Protein AF-A0A4R3URY1-F1 (afdb_monomer_lite)

Structure (mmCIF, N/CA/C/O backbone):
data_AF-A0A4R3URY1-F1
#
_entry.id   AF-A0A4R3URY1-F1
#
loop_
_atom_site.group_PDB
_atom_site.id
_atom_site.type_symbol
_atom_site.label_atom_id
_atom_site.label_alt_id
_atom_site.label_comp_id
_atom_site.label_asym_id
_atom_site.label_entity_id
_atom_site.label_seq_id
_atom_site.pdbx_PDB_ins_code
_atom_site.Cartn_x
_atom_site.Cartn_y
_atom_site.Cartn_z
_atom_site.occupancy
_atom_site.B_iso_or_equiv
_atom_site.auth_seq_id
_atom_site.auth_comp_id
_atom_site.auth_asym_id
_atom_site.auth_atom_id
_atom_site.pdbx_PDB_model_num
ATOM 1 N N . MET A 1 1 ? -24.171 -26.543 21.684 1.00 37.25 1 MET A N 1
ATOM 2 C CA . MET A 1 1 ? -22.884 -27.137 22.099 1.00 37.25 1 MET A CA 1
ATOM 3 C C . MET A 1 1 ? -21.789 -26.581 21.203 1.00 37.25 1 MET A C 1
ATOM 5 O O . MET A 1 1 ? -21.942 -26.621 19.994 1.00 37.25 1 MET A O 1
ATOM 9 N N . ILE A 1 2 ? -20.752 -26.028 21.843 1.00 40.50 2 ILE A N 1
ATOM 10 C CA . ILE A 1 2 ? -19.450 -25.580 21.317 1.00 40.50 2 ILE A CA 1
ATOM 11 C C . ILE A 1 2 ? -19.488 -24.460 20.259 1.00 40.50 2 ILE A C 1
ATOM 13 O O . ILE A 1 2 ? -19.183 -24.651 19.087 1.00 40.50 2 ILE A O 1
ATOM 17 N N . ALA A 1 3 ? -19.754 -23.236 20.728 1.00 38.78 3 ALA A N 1
ATOM 18 C CA . ALA A 1 3 ? -19.156 -22.053 20.122 1.00 38.78 3 ALA A CA 1
ATOM 19 C C . ALA A 1 3 ? -17.640 -22.133 20.367 1.00 38.78 3 ALA A C 1
ATOM 21 O O . ALA A 1 3 ? -17.167 -21.834 21.465 1.00 38.78 3 ALA A O 1
ATOM 22 N N . LEU A 1 4 ? -16.882 -22.599 19.372 1.00 39.91 4 LEU A N 1
ATOM 23 C CA . LEU A 1 4 ? -15.431 -22.446 19.363 1.00 39.91 4 LEU A CA 1
ATOM 24 C C . LEU A 1 4 ? -15.147 -20.948 19.274 1.00 39.91 4 LEU A C 1
ATOM 26 O O . LEU A 1 4 ? -15.104 -20.361 18.195 1.00 39.91 4 LEU A O 1
ATOM 30 N N . ALA A 1 5 ? -14.999 -20.323 20.438 1.00 42.84 5 ALA A N 1
ATOM 31 C CA . ALA A 1 5 ? -14.425 -19.004 20.573 1.00 42.84 5 ALA A CA 1
ATOM 32 C C . ALA A 1 5 ? -12.967 -19.095 20.107 1.00 42.84 5 ALA A C 1
ATOM 34 O O . ALA A 1 5 ? -12.050 -19.273 20.909 1.00 42.84 5 ALA A O 1
ATOM 35 N N . PHE A 1 6 ? -12.758 -18.991 18.794 1.00 38.44 6 PHE A N 1
ATOM 36 C CA . PHE A 1 6 ? -11.488 -18.572 18.231 1.00 38.44 6 PHE A CA 1
ATOM 37 C C . PHE A 1 6 ? -11.194 -17.203 18.838 1.00 38.44 6 PHE A C 1
ATOM 39 O O . PHE A 1 6 ? -11.668 -16.175 18.362 1.00 38.44 6 PHE A O 1
ATOM 46 N N . ARG A 1 7 ? -10.457 -17.183 19.951 1.00 45.84 7 ARG A N 1
ATOM 47 C CA . ARG A 1 7 ? -9.775 -15.973 20.395 1.00 45.84 7 ARG A CA 1
ATOM 48 C C . ARG A 1 7 ? -8.769 -15.670 19.288 1.00 45.84 7 ARG A C 1
ATOM 50 O O . ARG A 1 7 ? -7.839 -16.464 19.135 1.00 45.84 7 ARG A O 1
ATOM 57 N N . PRO A 1 8 ? -8.935 -14.596 18.494 1.00 47.38 8 PRO A N 1
ATOM 58 C CA . PRO A 1 8 ? -7.948 -14.259 17.486 1.00 47.38 8 PRO A CA 1
ATOM 59 C C . PRO A 1 8 ? -6.668 -13.985 18.258 1.00 47.38 8 PRO A C 1
ATOM 61 O O . PRO A 1 8 ? -6.625 -13.096 19.114 1.00 47.38 8 PRO A O 1
ATOM 64 N N . GLN A 1 9 ? -5.651 -14.807 18.044 1.00 52.75 9 GLN A N 1
ATOM 65 C CA . GLN A 1 9 ? -4.341 -14.590 18.623 1.00 52.75 9 GLN A CA 1
ATOM 66 C C . GLN A 1 9 ? -3.747 -13.399 17.859 1.00 52.75 9 GLN A C 1
ATOM 68 O O . GLN A 1 9 ? -3.087 -13.574 16.844 1.00 52.75 9 GLN A O 1
ATOM 73 N N . ARG A 1 10 ? -4.095 -12.184 18.308 1.00 59.84 10 ARG A N 1
ATOM 74 C CA . ARG A 1 10 ? -3.738 -10.881 17.725 1.00 59.84 10 ARG A CA 1
ATOM 75 C C . ARG A 1 10 ? -2.221 -10.767 17.638 1.00 59.84 10 ARG A C 1
ATOM 77 O O . ARG A 1 10 ? -1.563 -10.454 18.629 1.00 59.84 10 ARG A O 1
ATOM 84 N N . ARG A 1 11 ? -1.643 -11.070 16.480 1.00 67.62 11 ARG A N 1
ATOM 85 C CA . ARG A 1 11 ? -0.203 -10.955 16.251 1.00 67.62 11 ARG A CA 1
ATOM 86 C C . ARG A 1 11 ? 0.001 -10.002 15.079 1.00 67.62 11 ARG A C 1
ATOM 88 O O . ARG A 1 11 ? 0.087 -10.417 13.935 1.00 67.62 11 ARG A O 1
ATOM 95 N N . VAL A 1 12 ? 0.118 -8.712 15.394 1.00 60.31 12 VAL A N 1
ATOM 96 C CA . VAL A 1 12 ? 0.520 -7.650 14.447 1.00 60.31 12 VAL A CA 1
ATOM 97 C C . VAL A 1 12 ? 1.978 -7.840 14.001 1.00 60.31 12 VAL A C 1
ATOM 99 O O . VAL A 1 12 ? 2.355 -7.495 12.888 1.00 60.31 12 VAL A O 1
ATOM 102 N N . LEU A 1 13 ? 2.798 -8.447 14.865 1.00 66.44 13 LEU A N 1
ATOM 103 C CA . LEU A 1 13 ? 4.227 -8.681 14.657 1.00 66.44 13 LEU A CA 1
ATOM 104 C C . LEU A 1 13 ? 4.578 -9.477 13.380 1.00 66.44 13 LEU A C 1
ATOM 106 O O . LEU A 1 13 ? 5.414 -8.986 12.634 1.00 66.44 13 LEU A O 1
ATOM 110 N N . PRO A 1 14 ? 3.976 -10.641 13.056 1.00 68.75 14 PRO A N 1
ATOM 111 C CA . PRO A 1 14 ? 4.234 -11.336 11.795 1.00 68.75 14 PRO A CA 1
ATOM 112 C C . PRO A 1 14 ? 3.851 -10.501 10.571 1.00 68.75 14 PRO A C 1
ATOM 114 O O . PRO A 1 14 ? 4.531 -10.604 9.563 1.00 68.75 14 PRO A O 1
ATOM 117 N N . TRP A 1 15 ? 2.838 -9.634 10.649 1.00 63.06 15 TRP A N 1
ATOM 118 C CA . TRP A 1 15 ? 2.470 -8.745 9.541 1.00 63.06 15 TRP A CA 1
ATOM 119 C C . TRP A 1 15 ? 3.423 -7.569 9.382 1.00 63.06 15 TRP A C 1
ATOM 121 O O . TRP A 1 15 ? 3.734 -7.197 8.258 1.00 63.06 15 TRP A O 1
ATOM 131 N N . LEU A 1 16 ? 3.934 -7.014 10.482 1.00 64.81 16 LEU A N 1
ATOM 132 C CA . LEU A 1 16 ? 5.009 -6.021 10.441 1.00 64.81 16 LEU A CA 1
ATOM 133 C C . LEU A 1 16 ? 6.296 -6.645 9.896 1.00 64.81 16 LEU A C 1
ATOM 135 O O . LEU A 1 16 ? 6.928 -6.065 9.023 1.00 64.81 16 LEU A O 1
ATOM 139 N N . LEU A 1 17 ? 6.628 -7.865 10.325 1.00 63.84 17 LEU A N 1
ATOM 140 C CA . LEU A 1 17 ? 7.754 -8.629 9.792 1.00 63.84 17 LEU A CA 1
ATOM 141 C C . LEU A 1 17 ? 7.547 -9.012 8.323 1.00 63.84 17 LEU A C 1
ATOM 143 O O . LEU A 1 17 ? 8.511 -8.966 7.578 1.00 63.84 17 LEU A O 1
ATOM 147 N N . LEU A 1 18 ? 6.323 -9.320 7.878 1.00 63.16 18 LEU A N 1
ATOM 148 C CA . LEU A 1 18 ? 5.980 -9.538 6.465 1.00 63.16 18 LEU A CA 1
ATOM 149 C C . LEU A 1 18 ? 5.942 -8.239 5.658 1.00 63.16 18 LEU A C 1
ATOM 151 O O . LEU A 1 18 ? 6.248 -8.271 4.479 1.00 63.16 18 LEU A O 1
ATOM 155 N N . SER A 1 19 ? 5.622 -7.098 6.265 1.00 60.66 19 SER A N 1
ATOM 156 C CA . SER A 1 19 ? 5.722 -5.782 5.616 1.00 60.66 19 SER A CA 1
ATOM 157 C C . SER A 1 19 ? 7.188 -5.388 5.432 1.00 60.66 19 SER A C 1
ATOM 159 O O . SER A 1 19 ? 7.559 -4.847 4.397 1.00 60.66 19 SER A O 1
ATOM 161 N N . CYS A 1 20 ? 8.043 -5.737 6.399 1.00 59.19 20 CYS A N 1
ATOM 162 C CA . CYS A 1 20 ? 9.494 -5.645 6.273 1.00 59.19 20 CYS A CA 1
ATOM 163 C C . CYS A 1 20 ? 10.069 -6.720 5.330 1.00 59.19 20 CYS A C 1
ATOM 165 O O . CYS A 1 20 ? 11.011 -6.438 4.607 1.00 59.19 20 CYS A O 1
ATOM 167 N N . ALA A 1 21 ? 9.517 -7.937 5.284 1.00 54.44 21 ALA A N 1
ATOM 168 C CA . ALA A 1 21 ? 9.965 -9.017 4.393 1.00 54.44 21 ALA A CA 1
ATOM 169 C C . ALA A 1 21 ? 9.366 -8.923 2.976 1.00 54.44 21 ALA A C 1
ATOM 171 O O . ALA A 1 21 ? 9.901 -9.511 2.041 1.00 54.44 21 ALA A O 1
ATOM 172 N N . GLY A 1 22 ? 8.321 -8.112 2.789 1.00 49.72 22 GLY A N 1
ATOM 173 C CA . GLY A 1 22 ? 7.772 -7.675 1.502 1.00 49.72 22 GLY A CA 1
ATOM 174 C C . GLY A 1 22 ? 8.776 -6.884 0.657 1.00 49.72 22 GLY A C 1
ATOM 175 O O . GLY A 1 22 ? 8.534 -6.651 -0.523 1.00 49.72 22 GLY A O 1
ATOM 176 N N . LEU A 1 23 ? 9.964 -6.600 1.211 1.00 52.88 23 LEU A N 1
ATOM 177 C CA . LEU A 1 23 ? 11.202 -6.317 0.474 1.00 52.88 23 LEU A CA 1
ATOM 178 C C . LEU A 1 23 ? 11.569 -7.396 -0.576 1.00 52.88 23 LEU A C 1
ATOM 180 O O . LEU A 1 23 ? 12.475 -7.187 -1.377 1.00 52.88 23 LEU A O 1
ATOM 184 N N . ALA A 1 24 ? 10.860 -8.527 -0.639 1.00 49.59 24 ALA A N 1
ATOM 185 C CA . ALA A 1 24 ? 11.058 -9.590 -1.622 1.00 49.59 24 ALA A CA 1
ATOM 186 C C . ALA A 1 24 ? 10.170 -9.507 -2.888 1.00 49.59 24 ALA A C 1
ATOM 188 O O . ALA A 1 24 ? 9.914 -10.536 -3.510 1.00 49.59 24 ALA A O 1
ATOM 189 N N . VAL A 1 25 ? 9.728 -8.322 -3.330 1.00 51.97 25 VAL A N 1
ATOM 190 C CA . VAL A 1 25 ? 9.193 -8.150 -4.709 1.00 51.97 25 VAL A CA 1
ATOM 191 C C . VAL A 1 25 ? 10.308 -7.813 -5.719 1.00 51.97 25 VAL A C 1
ATOM 193 O O . VAL A 1 25 ? 10.125 -7.935 -6.931 1.00 51.97 25 VAL A O 1
ATOM 196 N N . GLY A 1 26 ? 11.519 -7.508 -5.236 1.00 50.81 26 GLY A N 1
ATOM 197 C CA . GLY A 1 26 ? 12.717 -7.298 -6.062 1.00 50.81 26 GLY A CA 1
ATOM 198 C C . GLY A 1 26 ? 13.043 -8.424 -7.069 1.00 50.81 26 GLY A C 1
ATOM 199 O O . GLY A 1 26 ? 13.396 -8.107 -8.204 1.00 50.81 26 GLY A O 1
ATOM 200 N N . PRO A 1 27 ? 12.872 -9.726 -6.751 1.00 52.72 27 PRO A N 1
ATOM 201 C CA . PRO A 1 27 ? 13.177 -10.809 -7.694 1.00 52.72 27 PRO A CA 1
ATOM 202 C C . PRO A 1 27 ? 12.122 -11.021 -8.793 1.00 52.72 27 PRO A C 1
ATOM 204 O O . PRO A 1 27 ? 12.438 -11.592 -9.834 1.00 52.72 27 PRO A O 1
ATOM 207 N N . VAL A 1 28 ? 10.879 -10.557 -8.609 1.00 50.78 28 VAL A N 1
ATOM 208 C CA . VAL A 1 28 ? 9.806 -10.728 -9.614 1.00 50.78 28 VAL A CA 1
ATOM 209 C C . VAL A 1 28 ? 9.991 -9.755 -10.786 1.00 50.78 28 VAL A C 1
ATOM 211 O O . VAL A 1 28 ? 9.668 -10.077 -11.929 1.00 50.78 28 VAL A O 1
ATOM 214 N N . LEU A 1 29 ? 10.612 -8.601 -10.530 1.00 49.16 29 LEU A N 1
ATOM 215 C CA . LEU A 1 29 ? 11.041 -7.660 -11.567 1.00 49.16 29 LEU A CA 1
ATOM 216 C C . LEU A 1 29 ? 12.313 -8.123 -12.301 1.00 49.16 29 LEU A C 1
ATOM 218 O O . LEU A 1 29 ? 12.527 -7.723 -13.443 1.00 49.16 29 LEU A O 1
ATOM 222 N N . ALA A 1 30 ? 13.117 -9.006 -11.695 1.00 48.78 30 ALA A N 1
ATOM 223 C CA . ALA A 1 30 ? 14.361 -9.516 -12.278 1.00 48.78 30 ALA A CA 1
ATOM 224 C C . ALA A 1 30 ? 14.159 -10.603 -13.360 1.00 48.78 30 ALA A C 1
ATOM 226 O O . ALA A 1 30 ? 15.097 -10.902 -14.093 1.00 48.78 30 ALA A O 1
ATOM 227 N N . PHE A 1 31 ? 12.947 -11.160 -13.510 1.00 52.47 31 PHE A N 1
ATOM 228 C CA . PHE A 1 31 ? 12.632 -12.219 -14.491 1.00 52.47 31 PHE A CA 1
ATOM 229 C C . PHE A 1 31 ? 11.620 -11.813 -15.586 1.00 52.47 31 PHE A C 1
ATOM 231 O O . PHE A 1 31 ? 11.050 -12.668 -16.265 1.00 52.47 31 PHE A O 1
ATOM 238 N N . ALA A 1 32 ? 11.377 -10.518 -15.811 1.00 47.44 32 ALA A N 1
ATOM 239 C CA . ALA A 1 32 ? 10.371 -10.053 -16.773 1.00 47.44 32 ALA A CA 1
ATOM 240 C C . ALA A 1 32 ? 10.962 -9.682 -18.148 1.00 47.44 32 ALA A C 1
ATOM 242 O O . ALA A 1 32 ? 11.069 -8.511 -18.503 1.00 47.44 32 ALA A O 1
ATOM 243 N N . GLY A 1 33 ? 11.282 -10.701 -18.948 1.00 57.31 33 GLY A N 1
ATOM 244 C CA . GLY A 1 33 ? 11.635 -10.569 -20.369 1.00 57.31 33 GLY A CA 1
ATOM 245 C C . 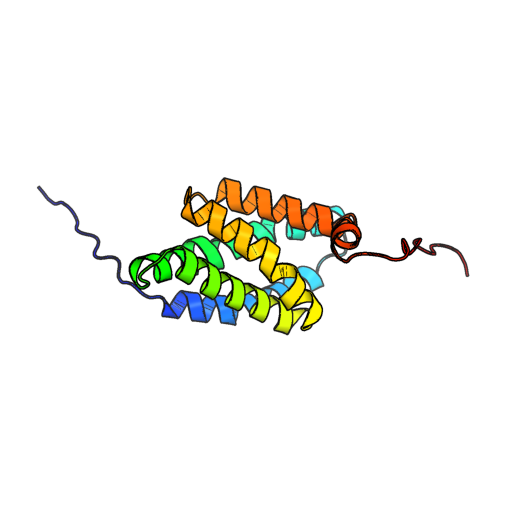GLY A 1 33 ? 10.457 -10.649 -21.358 1.00 57.31 33 GLY A C 1
ATOM 246 O O . GLY A 1 33 ? 10.694 -10.779 -22.551 1.00 57.31 33 GLY A O 1
ATOM 247 N N . MET A 1 34 ? 9.188 -10.612 -20.924 1.00 56.12 34 MET A N 1
ATOM 248 C CA . MET A 1 34 ? 8.022 -10.745 -21.821 1.00 56.12 34 MET A CA 1
ATOM 249 C C . MET A 1 34 ? 6.879 -9.815 -21.383 1.00 56.12 34 MET A C 1
ATOM 251 O O . MET A 1 34 ? 6.407 -9.898 -20.249 1.00 56.12 34 MET A O 1
ATOM 255 N N . GLY A 1 35 ? 6.432 -8.917 -22.270 1.00 72.62 35 GLY A N 1
ATOM 256 C CA . GLY A 1 35 ? 5.530 -7.799 -21.941 1.00 72.62 35 GLY A CA 1
ATOM 257 C C . GLY A 1 35 ? 4.233 -8.188 -21.216 1.00 72.62 35 GLY A C 1
ATOM 258 O O . GLY A 1 35 ? 3.849 -7.528 -20.255 1.00 72.62 35 GLY A O 1
ATOM 259 N N . THR A 1 36 ? 3.596 -9.300 -21.592 1.00 77.69 36 THR A N 1
ATOM 260 C CA . THR A 1 36 ? 2.351 -9.785 -20.962 1.00 77.69 36 THR A CA 1
ATOM 261 C C . THR A 1 36 ? 2.555 -10.303 -19.539 1.00 77.69 36 THR A C 1
ATOM 263 O O . THR A 1 36 ? 1.701 -10.087 -18.680 1.00 77.69 36 THR A O 1
ATOM 266 N N . TRP A 1 37 ? 3.700 -10.931 -19.256 1.00 82.38 37 TRP A N 1
ATOM 267 C CA . TRP A 1 37 ? 4.042 -11.399 -17.912 1.00 82.38 37 TRP A CA 1
ATOM 268 C C . TRP A 1 37 ? 4.232 -10.228 -16.947 1.00 82.38 37 TRP A C 1
ATOM 270 O O . TRP A 1 37 ? 3.684 -10.233 -15.846 1.00 82.38 37 TRP A O 1
ATOM 280 N N . ARG A 1 38 ? 4.932 -9.174 -17.390 1.00 81.50 38 ARG A N 1
ATOM 281 C CA . ARG A 1 38 ? 5.090 -7.942 -16.604 1.00 81.50 38 ARG A CA 1
ATOM 282 C C . ARG A 1 38 ? 3.738 -7.309 -16.274 1.00 81.50 38 ARG A C 1
ATOM 284 O O . ARG A 1 38 ? 3.531 -6.899 -15.137 1.00 81.50 38 ARG A O 1
ATOM 291 N N . LEU A 1 39 ? 2.820 -7.256 -17.241 1.00 84.50 39 LEU A N 1
ATOM 292 C CA . LEU A 1 39 ? 1.469 -6.729 -17.023 1.00 84.50 39 LEU A CA 1
ATOM 293 C C . LEU A 1 39 ? 0.694 -7.556 -15.993 1.00 84.50 39 LEU A C 1
ATOM 295 O O . LEU A 1 39 ? 0.130 -6.986 -15.063 1.00 84.50 39 LEU A O 1
ATOM 299 N N . PHE A 1 40 ? 0.712 -8.886 -16.114 1.00 88.44 40 PHE A N 1
ATOM 300 C CA . PHE A 1 40 ? 0.061 -9.777 -15.151 1.00 88.44 40 PHE A CA 1
ATOM 301 C C . PHE A 1 40 ? 0.593 -9.573 -13.726 1.00 88.44 40 PHE A C 1
ATOM 303 O O . PHE A 1 40 ? -0.185 -9.481 -12.775 1.00 88.44 40 PHE A O 1
ATOM 310 N N . VAL A 1 41 ? 1.915 -9.454 -13.582 1.00 87.69 41 VAL A N 1
ATOM 311 C CA . VAL A 1 41 ? 2.548 -9.196 -12.288 1.00 87.69 41 VAL A CA 1
ATOM 312 C C . VAL A 1 41 ? 2.118 -7.842 -11.729 1.00 87.69 41 VAL A C 1
ATOM 314 O O . VAL A 1 41 ? 1.603 -7.791 -10.618 1.00 87.69 41 VAL A O 1
ATOM 317 N N . VAL A 1 42 ? 2.304 -6.755 -12.479 1.00 87.06 42 VAL A N 1
ATOM 318 C CA . VAL A 1 42 ? 2.138 -5.384 -11.965 1.00 87.06 42 VAL A CA 1
ATOM 319 C C . VAL A 1 42 ? 0.670 -5.017 -11.728 1.00 87.06 42 VAL A C 1
ATOM 321 O O . VAL A 1 42 ? 0.368 -4.291 -10.786 1.00 87.06 42 VAL A O 1
ATOM 324 N N . VAL A 1 43 ? -0.254 -5.510 -12.555 1.00 89.38 43 VAL A N 1
ATOM 325 C CA . VAL A 1 43 ? -1.685 -5.160 -12.474 1.00 89.38 43 VAL A CA 1
ATOM 326 C C . VAL A 1 43 ? -2.489 -6.184 -11.667 1.00 89.38 43 VAL A C 1
ATOM 328 O O . VAL A 1 43 ? -3.554 -5.855 -11.150 1.00 89.38 43 VAL A O 1
ATOM 331 N N . GLY A 1 44 ? -2.000 -7.421 -11.539 1.00 91.38 44 GLY A N 1
ATOM 332 C CA . GLY A 1 44 ? -2.717 -8.508 -10.873 1.00 91.38 44 GLY A CA 1
ATOM 333 C C . GLY A 1 44 ? -2.012 -9.016 -9.623 1.00 91.38 44 GLY A C 1
ATOM 334 O O . GLY A 1 44 ? -2.490 -8.815 -8.506 1.00 91.38 44 GLY A O 1
ATOM 335 N N . LEU A 1 45 ? -0.888 -9.711 -9.813 1.00 90.38 45 LEU A N 1
ATOM 336 C CA . LEU A 1 45 ? -0.258 -10.479 -8.738 1.00 90.38 45 LEU A CA 1
ATOM 337 C C . LEU A 1 45 ? 0.316 -9.593 -7.624 1.00 90.38 45 LEU A C 1
ATOM 339 O O . LEU A 1 45 ? 0.087 -9.885 -6.453 1.00 90.38 45 LEU A O 1
ATOM 343 N N . ALA A 1 46 ? 1.031 -8.520 -7.966 1.00 89.25 46 ALA A N 1
ATOM 344 C CA . ALA A 1 46 ? 1.594 -7.597 -6.984 1.00 89.25 46 ALA A CA 1
ATOM 345 C C . ALA A 1 46 ? 0.489 -6.897 -6.163 1.00 89.25 46 ALA A C 1
ATOM 347 O O . ALA A 1 46 ? 0.498 -7.069 -4.944 1.00 89.25 46 ALA A O 1
ATOM 348 N N . PRO A 1 47 ? -0.544 -6.273 -6.773 1.00 93.94 47 PRO A N 1
ATOM 349 C CA . PRO A 1 47 ? -1.688 -5.735 -6.032 1.00 93.94 47 PRO A CA 1
ATOM 350 C C . PRO A 1 47 ? -2.370 -6.754 -5.116 1.00 93.94 47 PRO A C 1
ATOM 352 O O . PRO A 1 47 ? -2.741 -6.429 -3.992 1.00 93.94 47 PRO A O 1
ATOM 355 N N . LEU A 1 48 ? -2.526 -8.007 -5.562 1.00 94.75 48 LEU A N 1
ATOM 356 C CA . LEU A 1 48 ? -3.108 -9.061 -4.730 1.00 94.75 48 LEU A CA 1
ATOM 357 C C . LEU A 1 48 ? -2.280 -9.310 -3.464 1.00 94.75 48 LEU A C 1
ATOM 359 O O . LEU A 1 48 ? -2.835 -9.329 -2.365 1.00 94.75 48 LEU A O 1
ATOM 363 N N . LEU A 1 49 ? -0.970 -9.509 -3.615 1.00 91.56 49 LEU A N 1
ATOM 364 C CA . LEU A 1 49 ? -0.073 -9.776 -2.491 1.00 91.56 49 LEU A CA 1
ATOM 365 C C . LEU A 1 49 ? 0.019 -8.571 -1.549 1.00 91.56 49 LEU A C 1
ATOM 367 O O . LEU A 1 49 ? -0.045 -8.731 -0.330 1.00 91.56 49 LEU A O 1
ATOM 371 N N . GLU A 1 50 ? 0.104 -7.368 -2.106 1.00 94.44 50 GLU A N 1
ATOM 372 C CA . GLU A 1 50 ? 0.172 -6.128 -1.343 1.00 94.44 50 GLU A CA 1
ATOM 373 C C . GLU A 1 50 ? -1.105 -5.885 -0.534 1.00 94.44 50 GLU A C 1
ATOM 375 O O . GLU A 1 50 ? -1.029 -5.644 0.671 1.00 94.44 50 GLU A O 1
ATOM 380 N N . GLU A 1 51 ? -2.294 -6.032 -1.124 1.00 96.62 51 GLU A N 1
ATOM 381 C CA . GLU A 1 51 ? -3.542 -5.834 -0.379 1.00 96.62 51 GLU A CA 1
ATOM 382 C C . GLU A 1 51 ? -3.775 -6.930 0.681 1.00 96.62 51 GLU A C 1
ATOM 384 O O . GLU A 1 51 ? -4.363 -6.650 1.731 1.00 96.62 51 GLU A O 1
ATOM 389 N N . ILE A 1 52 ? -3.273 -8.157 0.474 1.00 93.75 52 ILE A N 1
ATOM 390 C CA . ILE A 1 52 ? -3.262 -9.197 1.519 1.00 93.75 52 ILE A CA 1
ATOM 391 C C . ILE A 1 52 ? -2.416 -8.741 2.711 1.00 93.75 52 ILE A C 1
ATOM 393 O O . ILE A 1 52 ? -2.891 -8.782 3.846 1.00 93.75 52 ILE A O 1
ATOM 397 N N . VAL A 1 53 ? -1.186 -8.282 2.471 1.00 91.88 53 VAL A N 1
ATOM 398 C CA . VAL A 1 53 ? -0.267 -7.875 3.544 1.00 91.88 53 VAL A CA 1
ATOM 399 C C . VAL A 1 53 ? -0.767 -6.615 4.245 1.00 91.88 53 VAL A C 1
ATOM 401 O O . VAL A 1 53 ? -0.908 -6.598 5.468 1.00 91.88 53 VAL A O 1
ATOM 404 N N . PHE A 1 54 ? -1.067 -5.562 3.489 1.00 95.50 54 PHE A N 1
ATOM 405 C CA . PHE A 1 54 ? -1.345 -4.249 4.055 1.00 95.50 54 PHE A CA 1
ATOM 406 C C . PHE A 1 54 ? -2.796 -4.090 4.509 1.00 95.50 54 PHE A C 1
ATOM 408 O O . PHE A 1 54 ? -3.017 -3.517 5.574 1.00 95.50 54 PHE A O 1
ATOM 415 N N . ARG A 1 55 ? -3.803 -4.608 3.791 1.00 96.56 55 ARG A N 1
ATOM 416 C CA . ARG A 1 55 ? -5.206 -4.465 4.229 1.00 96.56 55 ARG A CA 1
ATOM 417 C C . ARG A 1 55 ? -5.639 -5.586 5.145 1.00 96.56 55 ARG A C 1
ATOM 419 O O . ARG A 1 55 ? -6.019 -5.319 6.284 1.00 96.56 55 ARG A O 1
ATOM 426 N N . ALA A 1 56 ? -5.592 -6.822 4.652 1.00 93.62 56 ALA A N 1
ATOM 427 C CA . ALA A 1 56 ? -6.073 -7.974 5.409 1.00 93.62 56 ALA A CA 1
ATOM 428 C C . ALA A 1 56 ? -5.144 -8.342 6.575 1.00 93.62 56 ALA A C 1
ATOM 430 O O . ALA A 1 56 ? -5.623 -8.882 7.567 1.00 93.62 56 ALA A O 1
ATOM 431 N N . GLY A 1 57 ? -3.853 -8.016 6.477 1.00 91.62 57 GLY A N 1
ATOM 432 C CA . GLY A 1 57 ? -2.899 -8.102 7.576 1.00 91.62 57 GLY A CA 1
ATOM 433 C C . GLY A 1 57 ? -2.875 -6.826 8.414 1.00 91.62 57 GLY A C 1
ATOM 434 O O . GLY A 1 57 ? -3.587 -6.701 9.408 1.00 91.62 57 GLY A O 1
ATOM 435 N N . VAL A 1 58 ? -2.047 -5.857 8.020 1.00 93.56 58 VAL A N 1
ATOM 436 C CA . VAL A 1 58 ? -1.702 -4.691 8.853 1.00 93.56 58 VAL A CA 1
ATOM 437 C C . VAL A 1 58 ? -2.928 -3.859 9.250 1.00 93.56 58 VAL A C 1
ATOM 439 O O . VAL A 1 58 ? -3.165 -3.654 10.440 1.00 93.56 58 VAL A O 1
ATOM 442 N N . GLN A 1 59 ? -3.735 -3.391 8.295 1.00 95.00 59 GLN A N 1
ATOM 443 C CA . GLN A 1 59 ? -4.859 -2.500 8.591 1.00 95.00 59 GLN A CA 1
ATOM 444 C C . GLN A 1 59 ? -5.960 -3.205 9.385 1.00 95.00 59 GLN A C 1
ATOM 446 O O . GLN A 1 59 ? -6.518 -2.613 10.312 1.00 95.00 59 GLN A O 1
ATOM 451 N N . ALA A 1 60 ? -6.284 -4.453 9.040 1.00 94.25 60 ALA A N 1
ATOM 452 C CA . ALA A 1 60 ? -7.282 -5.247 9.748 1.00 94.25 60 ALA A CA 1
ATOM 453 C C . ALA A 1 60 ? -6.883 -5.495 11.207 1.00 94.25 60 ALA A C 1
ATOM 455 O O . ALA A 1 60 ? -7.723 -5.354 12.093 1.00 94.25 60 ALA A O 1
ATOM 456 N N . GLU A 1 61 ? -5.607 -5.785 11.467 1.00 92.94 61 GLU A N 1
ATOM 457 C CA . GLU A 1 61 ? -5.086 -6.009 12.817 1.00 92.94 61 GLU A CA 1
ATOM 458 C C . GLU A 1 61 ? -4.939 -4.705 13.621 1.00 92.94 61 GLU A C 1
ATOM 460 O O . GLU A 1 61 ? -5.186 -4.692 14.828 1.00 92.94 61 GLU A O 1
ATOM 465 N N . LEU A 1 62 ? -4.596 -3.584 12.972 1.00 93.50 62 LEU A N 1
ATOM 466 C CA . LEU A 1 62 ? -4.510 -2.270 13.623 1.00 93.50 62 LEU A CA 1
ATOM 467 C C . LEU A 1 62 ? -5.880 -1.667 13.940 1.00 93.50 62 LEU A C 1
ATOM 469 O O . LEU A 1 62 ? -6.031 -0.997 14.960 1.00 93.50 62 LEU A O 1
ATOM 473 N N . THR A 1 63 ? -6.890 -1.901 13.099 1.00 94.56 63 THR A N 1
ATOM 474 C CA . THR A 1 63 ? -8.235 -1.323 13.265 1.00 94.56 63 THR A CA 1
ATOM 475 C C . THR A 1 63 ? -8.819 -1.531 14.670 1.00 94.56 63 THR A C 1
ATOM 477 O O . THR A 1 63 ? -9.254 -0.544 15.257 1.00 94.56 63 THR A O 1
ATOM 480 N N . PRO A 1 64 ? -8.812 -2.740 15.268 1.00 93.00 64 PRO A N 1
ATOM 481 C CA . PRO A 1 64 ? -9.335 -2.944 16.617 1.00 93.00 64 PRO A CA 1
ATOM 482 C C . PRO A 1 64 ? -8.386 -2.483 17.738 1.00 93.00 64 PRO A C 1
ATOM 484 O O . PRO A 1 64 ? -8.783 -2.523 18.900 1.00 93.00 64 PRO A O 1
ATOM 487 N N . LEU A 1 65 ? -7.139 -2.110 17.430 1.00 92.44 65 LEU A N 1
ATOM 488 C CA . LEU A 1 65 ? -6.170 -1.567 18.395 1.00 92.44 65 LEU A CA 1
ATOM 489 C C . LEU A 1 65 ? -6.203 -0.037 18.448 1.00 92.44 65 LEU A C 1
ATOM 491 O O . LEU A 1 65 ? -5.724 0.568 19.406 1.00 92.44 65 LEU A O 1
ATOM 495 N N . MET A 1 66 ? -6.762 0.596 17.421 1.00 91.06 66 MET A N 1
ATOM 496 C CA . MET A 1 66 ? -6.816 2.041 17.285 1.00 91.06 66 MET A CA 1
A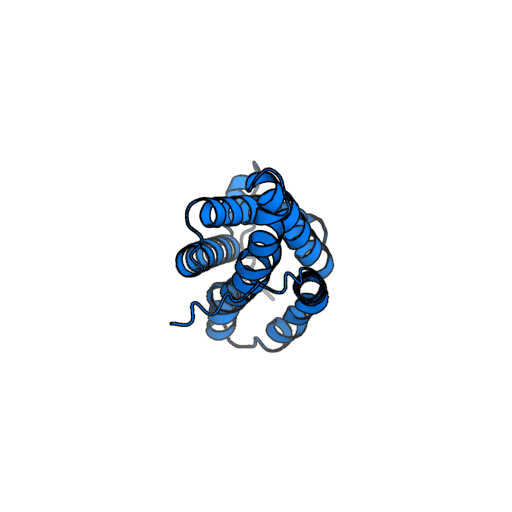TOM 497 C C . MET A 1 66 ? -8.239 2.550 17.515 1.00 91.06 66 MET A C 1
ATOM 499 O O . MET A 1 66 ? -9.224 1.892 17.203 1.00 91.06 66 MET A O 1
ATOM 503 N N . ARG A 1 67 ? -8.361 3.780 18.024 1.00 85.25 67 ARG A N 1
ATOM 504 C CA . ARG A 1 67 ? -9.667 4.422 18.275 1.00 85.25 67 ARG A CA 1
ATOM 505 C C . ARG A 1 67 ? -10.446 4.762 16.996 1.00 85.25 67 ARG A C 1
ATOM 507 O O . ARG A 1 67 ? -11.600 5.164 17.079 1.00 85.25 67 ARG A O 1
ATOM 514 N N . SER A 1 68 ? -9.815 4.657 15.825 1.00 91.94 68 SER A N 1
ATOM 515 C CA . SER A 1 68 ? -10.400 5.028 14.538 1.00 91.94 68 SER A CA 1
ATOM 516 C C . SER A 1 68 ? -9.816 4.187 13.407 1.00 91.94 68 SER A C 1
ATOM 518 O O . SER A 1 68 ? -8.596 4.090 13.262 1.00 91.94 68 SER A O 1
ATOM 520 N N . GLY A 1 69 ? -10.685 3.658 12.541 1.00 91.94 69 GLY A N 1
ATOM 521 C CA . GLY A 1 69 ? -10.264 2.983 11.309 1.00 91.94 69 GLY A CA 1
ATOM 522 C C . GLY A 1 69 ? -9.512 3.908 10.342 1.00 91.94 69 GLY A C 1
ATOM 523 O O . GLY A 1 69 ? -8.705 3.433 9.549 1.00 91.94 69 GLY A O 1
ATOM 524 N N . HIS A 1 70 ? -9.712 5.229 10.438 1.00 96.88 70 HIS A N 1
ATOM 525 C CA . HIS A 1 70 ? -8.917 6.203 9.685 1.00 96.88 70 HIS A CA 1
ATOM 526 C C . HIS A 1 70 ? -7.468 6.257 10.176 1.00 96.88 70 HIS A C 1
ATOM 528 O O . HIS A 1 70 ? -6.557 6.381 9.365 1.00 96.88 70 HIS A O 1
ATOM 534 N N . ALA A 1 71 ? -7.240 6.110 11.484 1.00 96.81 71 ALA A N 1
ATOM 535 C CA . ALA A 1 71 ? -5.890 6.070 12.034 1.00 96.81 71 ALA A CA 1
ATOM 536 C C . ALA A 1 71 ? -5.159 4.786 11.606 1.00 96.81 71 ALA A C 1
ATOM 538 O O . ALA A 1 71 ? -4.001 4.848 11.202 1.00 96.81 71 ALA A O 1
ATOM 539 N N . ALA A 1 72 ? -5.858 3.644 11.599 1.00 96.25 72 ALA A N 1
ATOM 540 C CA . ALA A 1 72 ? -5.312 2.392 11.072 1.00 96.25 72 ALA A CA 1
ATOM 541 C C . ALA A 1 72 ? -4.980 2.489 9.575 1.00 96.25 72 ALA A C 1
ATOM 543 O O . ALA A 1 72 ? -3.928 2.011 9.152 1.00 96.25 72 ALA A O 1
ATOM 544 N N . ASN A 1 73 ? -5.833 3.150 8.782 1.00 98.06 73 ASN A N 1
ATOM 545 C CA . ASN A 1 73 ? -5.554 3.437 7.373 1.00 98.06 73 ASN A CA 1
ATOM 546 C C . ASN A 1 73 ? -4.300 4.311 7.207 1.00 98.06 73 ASN A C 1
ATOM 548 O O . ASN A 1 73 ? -3.413 3.963 6.432 1.00 98.06 73 ASN A O 1
ATOM 552 N N . LEU A 1 74 ? -4.201 5.411 7.960 1.00 97.75 74 LEU A N 1
ATOM 553 C CA . LEU A 1 74 ? -3.060 6.321 7.883 1.00 97.75 74 LEU A CA 1
ATOM 554 C C . LEU A 1 74 ? -1.746 5.593 8.184 1.00 97.75 74 LEU A C 1
ATOM 556 O O . LEU A 1 74 ? -0.823 5.660 7.383 1.00 97.75 74 LEU A O 1
ATOM 560 N N . VAL A 1 75 ? -1.683 4.841 9.287 1.00 96.44 75 VAL A N 1
ATOM 561 C CA . VAL A 1 75 ? -0.481 4.076 9.657 1.00 96.44 75 VAL A CA 1
ATOM 562 C C . VAL A 1 75 ? -0.136 3.039 8.590 1.00 96.44 75 VAL A C 1
ATOM 564 O O . VAL A 1 75 ? 1.014 2.960 8.165 1.00 96.44 75 VAL A O 1
ATOM 567 N N . THR A 1 76 ? -1.125 2.279 8.113 1.00 96.31 76 THR A N 1
ATOM 568 C CA . THR A 1 76 ? -0.914 1.276 7.057 1.00 96.31 76 THR A CA 1
ATOM 569 C C . THR A 1 76 ? -0.385 1.918 5.776 1.00 96.31 76 THR A C 1
ATOM 571 O O . THR A 1 76 ? 0.550 1.404 5.171 1.00 96.31 76 THR A O 1
ATOM 574 N N . SER A 1 77 ? -0.951 3.056 5.375 1.00 97.44 77 SER A N 1
ATOM 575 C CA . SER A 1 77 ? -0.548 3.766 4.161 1.00 97.44 77 SER A CA 1
ATOM 576 C C . SER A 1 77 ? 0.844 4.373 4.279 1.00 97.44 77 SER A C 1
ATOM 578 O O . SER A 1 77 ? 1.614 4.301 3.328 1.00 97.44 77 SER A O 1
ATOM 580 N N . THR A 1 78 ? 1.215 4.883 5.455 1.00 96.62 78 THR A N 1
ATOM 581 C CA . THR A 1 78 ? 2.591 5.313 5.723 1.00 96.62 78 THR A CA 1
ATOM 582 C C . THR A 1 78 ? 3.568 4.146 5.600 1.00 96.62 78 THR A C 1
ATOM 584 O O . THR A 1 78 ? 4.597 4.288 4.948 1.00 96.62 78 THR A O 1
ATOM 587 N N . LEU A 1 79 ? 3.248 2.976 6.165 1.00 95.69 79 LEU A N 1
ATOM 588 C CA . LEU A 1 79 ? 4.094 1.782 6.034 1.00 95.69 79 LEU A CA 1
ATOM 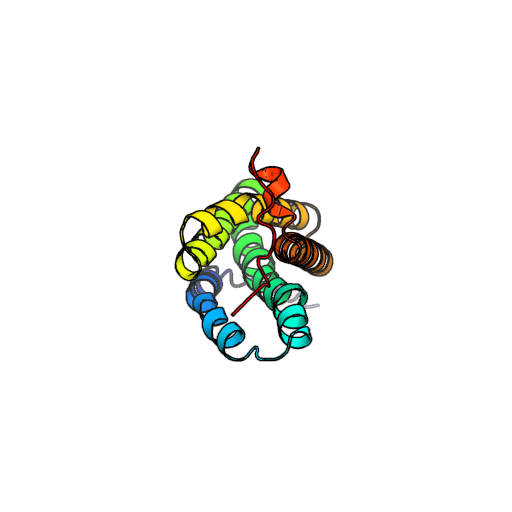589 C C . LEU A 1 79 ? 4.226 1.328 4.572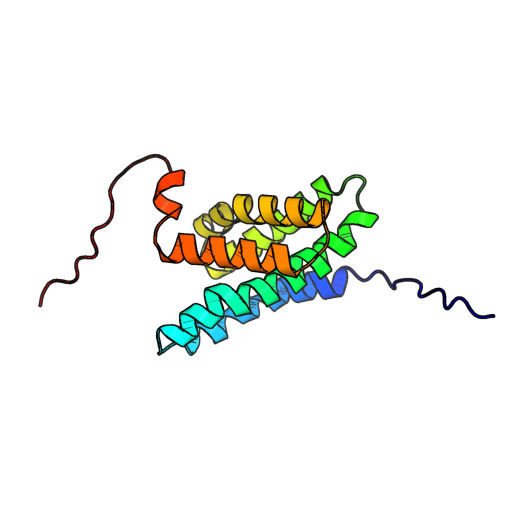 1.00 95.69 79 LEU A C 1
ATOM 591 O O . LEU A 1 79 ? 5.324 0.990 4.139 1.00 95.69 79 LEU A O 1
ATOM 595 N N . PHE A 1 80 ? 3.134 1.376 3.807 1.00 95.25 80 PHE A N 1
ATOM 596 C CA . PHE A 1 80 ? 3.127 1.069 2.376 1.00 95.25 80 PHE A CA 1
ATOM 597 C C . PHE A 1 80 ? 4.031 2.015 1.571 1.00 95.25 80 PHE A C 1
ATOM 599 O O . PHE A 1 80 ? 4.865 1.560 0.785 1.00 95.25 80 PHE A O 1
ATOM 606 N N . GLY A 1 81 ? 3.910 3.326 1.806 1.00 94.00 81 GLY A N 1
ATOM 607 C CA . GLY A 1 81 ? 4.742 4.344 1.160 1.00 94.00 81 GLY A CA 1
ATOM 608 C C . GLY A 1 81 ? 6.216 4.242 1.547 1.00 94.00 81 GLY A C 1
ATOM 609 O O . GLY A 1 81 ? 7.083 4.384 0.690 1.00 94.00 81 GLY A O 1
ATOM 610 N N . LEU A 1 82 ? 6.525 3.919 2.808 1.00 93.31 82 LEU A N 1
ATOM 611 C CA . LEU A 1 82 ? 7.899 3.652 3.246 1.00 93.31 82 LEU A CA 1
ATOM 612 C C . LEU A 1 82 ? 8.486 2.422 2.544 1.00 93.31 82 LEU A C 1
ATOM 614 O O . LEU A 1 82 ? 9.611 2.495 2.057 1.00 93.31 82 LEU A O 1
ATOM 618 N N . ALA A 1 83 ? 7.730 1.324 2.439 1.00 88.38 83 ALA A N 1
ATOM 619 C CA . ALA A 1 83 ? 8.174 0.123 1.730 1.00 88.38 83 ALA A CA 1
ATOM 620 C C . ALA A 1 83 ? 8.508 0.427 0.257 1.00 88.38 83 ALA A C 1
ATOM 622 O O . ALA A 1 83 ? 9.579 0.059 -0.222 1.00 88.38 83 ALA A O 1
ATOM 623 N N . HIS A 1 84 ? 7.651 1.186 -0.430 1.00 86.62 84 HIS A N 1
ATOM 624 C CA . HIS A 1 84 ? 7.900 1.641 -1.801 1.00 86.62 84 HIS A CA 1
ATOM 625 C C . HIS A 1 84 ? 9.078 2.616 -1.898 1.00 86.62 84 HIS A C 1
ATOM 627 O O . HIS A 1 84 ? 9.882 2.526 -2.824 1.00 86.62 84 HIS A O 1
ATOM 633 N N . GLY A 1 85 ? 9.219 3.520 -0.927 1.00 86.69 85 GLY A N 1
ATOM 634 C CA . GLY A 1 85 ? 10.315 4.483 -0.866 1.00 86.69 85 GLY A CA 1
ATOM 635 C C . GLY A 1 85 ? 11.688 3.830 -0.702 1.00 86.69 85 GLY A C 1
ATOM 636 O O . GLY A 1 85 ? 12.657 4.291 -1.299 1.00 86.69 85 GLY A O 1
ATOM 637 N N . LEU A 1 86 ? 11.765 2.734 0.058 1.00 88.12 86 LEU A N 1
ATOM 638 C CA . LEU A 1 86 ? 12.992 1.952 0.235 1.00 88.12 86 LEU A CA 1
ATOM 639 C C . LEU A 1 86 ? 13.412 1.204 -1.039 1.00 88.12 86 LEU A C 1
ATOM 641 O O . LEU A 1 86 ? 14.603 0.986 -1.240 1.00 88.12 86 LEU A O 1
ATOM 645 N N . VAL A 1 87 ? 12.457 0.818 -1.891 1.00 83.81 87 VAL A N 1
ATOM 646 C CA . VAL A 1 87 ? 12.718 0.035 -3.113 1.00 83.81 87 VAL A CA 1
ATOM 647 C C . VAL A 1 87 ? 12.929 0.925 -4.342 1.00 83.81 87 VAL A C 1
ATOM 649 O O . VAL A 1 87 ? 13.833 0.671 -5.132 1.00 83.81 87 VAL A O 1
ATOM 652 N N . ALA A 1 88 ? 12.111 1.965 -4.512 1.00 81.19 88 ALA A N 1
ATOM 653 C CA . ALA A 1 88 ? 12.048 2.785 -5.729 1.00 81.19 88 ALA A CA 1
ATOM 654 C C . ALA A 1 88 ? 12.371 4.275 -5.495 1.00 81.19 88 ALA A C 1
ATOM 656 O O . ALA A 1 88 ? 12.272 5.091 -6.411 1.00 81.19 88 ALA A O 1
ATOM 657 N N . GLY A 1 89 ? 12.772 4.638 -4.276 1.00 83.62 89 GLY A N 1
ATOM 658 C CA . GLY A 1 89 ? 13.184 5.987 -3.901 1.00 83.62 89 GLY A CA 1
ATOM 659 C C . GLY A 1 89 ? 12.064 6.850 -3.294 1.00 83.62 89 GLY A C 1
ATOM 660 O O . GLY A 1 89 ? 10.873 6.584 -3.490 1.00 83.62 89 GLY A O 1
ATOM 661 N N . PRO A 1 90 ? 12.419 7.928 -2.563 1.00 86.50 90 PRO A N 1
ATOM 662 C CA . PRO A 1 90 ? 11.470 8.677 -1.732 1.00 86.50 90 PRO A CA 1
ATOM 663 C C . PRO A 1 90 ? 10.300 9.296 -2.503 1.00 86.50 90 PRO A C 1
ATOM 665 O O . PRO A 1 90 ? 9.175 9.287 -2.012 1.00 86.50 90 PRO A O 1
ATOM 668 N N . ALA A 1 91 ? 10.542 9.803 -3.717 1.00 87.19 91 ALA A N 1
ATOM 669 C CA . ALA A 1 91 ? 9.498 10.413 -4.542 1.00 87.19 91 ALA A CA 1
ATOM 670 C C . ALA A 1 91 ? 8.387 9.411 -4.891 1.00 87.19 91 ALA A C 1
ATOM 672 O O . ALA A 1 91 ? 7.206 9.738 -4.779 1.00 87.19 91 ALA A O 1
ATOM 673 N N . HIS A 1 92 ? 8.759 8.173 -5.235 1.00 85.50 92 HIS A N 1
ATOM 674 C CA . HIS A 1 92 ? 7.795 7.113 -5.513 1.00 85.50 92 HIS A CA 1
ATOM 675 C C . HIS A 1 92 ? 7.029 6.711 -4.248 1.00 85.50 92 HIS A C 1
ATOM 677 O O . HIS A 1 92 ? 5.804 6.625 -4.271 1.00 85.50 92 HIS A O 1
ATOM 683 N N . GLY A 1 93 ? 7.730 6.571 -3.117 1.00 86.94 93 GLY A N 1
ATOM 684 C CA . GLY A 1 93 ? 7.102 6.308 -1.819 1.00 86.94 93 GLY A CA 1
ATOM 685 C C . GLY A 1 93 ? 6.049 7.352 -1.428 1.00 86.94 93 GLY A C 1
ATOM 686 O O . GLY A 1 93 ? 4.983 6.994 -0.934 1.00 86.94 93 GLY A O 1
ATOM 687 N N . MET A 1 94 ? 6.307 8.635 -1.705 1.00 92.25 94 MET A N 1
ATOM 688 C CA . MET A 1 94 ? 5.348 9.720 -1.465 1.00 92.25 94 MET A CA 1
ATOM 689 C C . MET A 1 94 ? 4.175 9.689 -2.452 1.00 92.25 94 MET A C 1
ATOM 691 O O . MET A 1 94 ? 3.030 9.885 -2.043 1.00 92.25 94 MET A O 1
ATOM 695 N N . ALA A 1 95 ? 4.438 9.406 -3.731 1.00 89.25 95 ALA A N 1
ATOM 696 C CA . ALA A 1 95 ? 3.410 9.341 -4.769 1.00 89.25 95 ALA A CA 1
ATOM 697 C C . ALA A 1 95 ? 2.351 8.263 -4.482 1.00 89.25 95 ALA A C 1
ATOM 699 O O . ALA A 1 95 ? 1.168 8.476 -4.743 1.00 89.25 95 ALA A O 1
ATOM 700 N N . VAL A 1 96 ? 2.749 7.133 -3.886 1.00 93.06 96 VAL A N 1
ATOM 701 C CA . VAL A 1 96 ? 1.827 6.026 -3.584 1.00 93.06 96 VAL A CA 1
ATOM 702 C C . VAL A 1 96 ? 1.026 6.200 -2.286 1.00 93.06 96 VAL A C 1
ATOM 704 O O . VAL A 1 96 ? 0.092 5.433 -2.036 1.00 93.06 96 VAL A O 1
ATOM 707 N N . LEU A 1 97 ? 1.318 7.221 -1.465 1.00 93.88 97 LEU A N 1
ATOM 708 C CA . LEU A 1 97 ? 0.583 7.465 -0.216 1.00 93.88 97 LEU A CA 1
ATOM 709 C C . LEU A 1 97 ? -0.897 7.754 -0.468 1.00 93.88 97 LEU A C 1
ATOM 711 O O . LEU A 1 97 ? -1.758 7.175 0.194 1.00 93.88 97 LEU A O 1
ATOM 715 N N . LEU A 1 98 ? -1.204 8.634 -1.425 1.00 94.12 98 LEU A N 1
ATOM 716 C CA . LEU A 1 98 ? -2.586 8.998 -1.738 1.00 94.12 98 LEU A CA 1
ATOM 717 C C . LEU A 1 98 ? -3.381 7.804 -2.310 1.00 94.12 98 LEU A C 1
ATOM 719 O O . LEU A 1 98 ? -4.447 7.511 -1.759 1.00 94.12 98 LEU A O 1
ATOM 723 N N . PRO A 1 99 ? -2.880 7.057 -3.317 1.00 95.12 99 PRO A N 1
ATOM 724 C CA . PRO A 1 99 ? -3.471 5.786 -3.740 1.00 95.12 99 PRO A CA 1
ATOM 725 C C . PRO A 1 99 ? -3.727 4.817 -2.579 1.00 95.12 99 PRO A C 1
ATOM 727 O O . PRO A 1 99 ? -4.840 4.310 -2.430 1.00 95.12 99 PRO A O 1
ATOM 730 N N . SER A 1 100 ? -2.741 4.615 -1.697 1.00 97.38 100 SER A N 1
ATOM 731 C CA . SER A 1 100 ? -2.900 3.718 -0.549 1.00 97.38 100 SER A CA 1
ATOM 732 C C . SER A 1 100 ? -3.970 4.201 0.434 1.00 97.38 100 SER A C 1
ATOM 734 O O . SER A 1 100 ? -4.743 3.386 0.940 1.00 97.38 100 SER A O 1
ATOM 736 N N . LEU A 1 101 ? -4.063 5.510 0.692 1.00 98.25 101 LEU A N 1
ATOM 737 C CA . LEU A 1 101 ? -5.099 6.069 1.565 1.00 98.25 101 LEU A CA 1
ATOM 738 C C . LEU A 1 101 ? -6.503 5.824 1.001 1.00 98.25 101 LEU A C 1
ATOM 740 O O . LEU A 1 101 ? -7.414 5.496 1.767 1.00 98.25 101 LEU A O 1
ATOM 744 N N . LEU A 1 102 ? -6.678 5.943 -0.321 1.00 97.75 102 LEU A N 1
ATOM 745 C CA . LEU A 1 102 ? -7.940 5.639 -1.002 1.00 97.75 102 LEU A CA 1
ATOM 746 C C . LEU A 1 102 ? -8.299 4.154 -0.866 1.00 97.75 102 LEU A C 1
ATOM 748 O O . LEU A 1 102 ? -9.420 3.827 -0.474 1.00 97.75 102 LEU A O 1
ATOM 752 N N . LEU A 1 103 ? -7.339 3.258 -1.108 1.00 98.00 103 LEU A N 1
ATOM 753 C CA . LEU A 1 103 ? -7.517 1.811 -0.948 1.00 98.00 103 LEU A CA 1
ATOM 754 C C . LEU A 1 103 ? -7.885 1.433 0.490 1.00 98.00 103 LEU A C 1
ATOM 756 O O . LEU A 1 103 ? -8.826 0.666 0.716 1.00 98.00 103 LEU A O 1
ATOM 760 N N . GLY A 1 104 ? -7.201 2.016 1.474 1.00 97.75 104 GLY A N 1
ATOM 761 C CA . GLY A 1 104 ? -7.493 1.772 2.879 1.00 97.75 104 GLY A CA 1
ATOM 762 C C . GLY A 1 104 ? -8.836 2.350 3.331 1.00 97.75 104 GLY A C 1
ATOM 763 O O . GLY A 1 104 ? -9.473 1.785 4.223 1.00 97.75 104 GLY A O 1
ATOM 764 N N . GLU A 1 105 ? -9.330 3.416 2.701 1.00 98.12 105 GLU A N 1
ATOM 765 C CA . GLU A 1 105 ? -10.680 3.937 2.937 1.00 98.12 105 GLU A CA 1
ATOM 766 C C . GLU A 1 105 ? -11.749 3.029 2.306 1.00 98.12 105 GLU A C 1
ATOM 768 O O . GLU A 1 105 ? -12.773 2.754 2.940 1.00 98.12 105 GLU A O 1
ATOM 773 N N . CYS A 1 106 ? -11.498 2.490 1.107 1.00 97.56 106 CYS A N 1
ATOM 774 C CA . CYS A 1 106 ? -12.338 1.453 0.502 1.00 97.56 106 CYS A CA 1
ATOM 775 C C . CYS A 1 106 ? -12.438 0.221 1.412 1.00 97.56 106 CYS A C 1
ATOM 777 O O . CYS A 1 106 ? -13.551 -0.223 1.706 1.00 97.56 106 CYS A O 1
ATOM 779 N N . TRP A 1 107 ? -11.302 -0.264 1.924 1.00 97.25 107 TRP A N 1
ATOM 780 C CA . TRP A 1 107 ? -11.243 -1.371 2.880 1.00 97.25 107 TRP A CA 1
ATOM 781 C C . TRP A 1 107 ? -12.035 -1.072 4.156 1.00 97.25 107 TRP A C 1
ATOM 783 O O . TRP A 1 107 ? -12.860 -1.878 4.581 1.00 97.25 107 TRP A O 1
ATOM 793 N N . ARG A 1 108 ? -11.843 0.116 4.744 1.00 96.94 108 ARG A N 1
ATOM 794 C CA . ARG A 1 108 ? -12.535 0.533 5.973 1.00 96.94 108 ARG A CA 1
ATOM 795 C C . ARG A 1 108 ? -14.055 0.532 5.806 1.00 96.94 108 ARG A C 1
ATOM 797 O O . ARG A 1 108 ? -14.767 0.153 6.732 1.00 96.94 108 ARG A O 1
ATOM 804 N N . ARG A 1 109 ? -14.559 0.969 4.645 1.00 96.38 109 ARG A N 1
ATOM 805 C CA . ARG A 1 109 ? -16.001 0.984 4.348 1.00 96.38 109 ARG A CA 1
ATOM 806 C C . ARG A 1 109 ? -16.538 -0.409 4.033 1.00 96.38 109 ARG A C 1
ATOM 808 O O . ARG A 1 109 ? -17.653 -0.728 4.437 1.00 96.38 109 ARG A O 1
ATOM 815 N N . ARG A 1 110 ? -15.783 -1.218 3.283 1.00 94.81 110 ARG A N 1
ATOM 816 C CA . ARG A 1 110 ? -16.156 -2.581 2.881 1.00 94.81 110 ARG A CA 1
ATOM 817 C C . ARG A 1 110 ? -14.906 -3.476 2.854 1.00 94.81 110 ARG A C 1
ATOM 819 O O . ARG A 1 110 ? -14.223 -3.488 1.831 1.00 94.81 110 ARG A O 1
ATOM 826 N N . PRO A 1 111 ? -14.631 -4.259 3.917 1.00 94.44 111 PRO A N 1
ATOM 827 C CA . PRO A 1 111 ? -13.406 -5.052 4.046 1.00 94.44 111 PRO A CA 1
ATOM 828 C C . PRO A 1 111 ? -13.472 -6.307 3.169 1.00 94.44 111 PRO A C 1
ATOM 830 O O . PRO A 1 111 ? -13.715 -7.422 3.628 1.00 94.44 111 PRO A O 1
ATOM 833 N N . ARG A 1 112 ? -13.331 -6.107 1.859 1.00 94.94 112 ARG A N 1
ATOM 834 C CA . ARG A 1 112 ? -13.293 -7.150 0.836 1.00 94.94 112 ARG A CA 1
ATOM 835 C C . ARG A 1 112 ? -12.045 -6.935 -0.005 1.00 94.94 112 ARG A C 1
ATOM 837 O O . ARG A 1 112 ? -11.849 -5.844 -0.529 1.00 94.94 112 ARG A O 1
ATOM 844 N N . LEU A 1 113 ? -11.246 -7.987 -0.175 1.00 93.56 113 LEU A N 1
ATOM 845 C CA . LEU A 1 113 ? -10.001 -7.910 -0.944 1.00 93.56 113 LEU A CA 1
ATOM 846 C C . LEU A 1 113 ? -10.251 -7.610 -2.426 1.00 93.56 113 LEU A C 1
ATOM 848 O O . LEU A 1 113 ? -9.588 -6.744 -2.978 1.00 93.56 113 LEU A O 1
ATOM 852 N N . GLY A 1 114 ? -11.238 -8.261 -3.052 1.00 94.69 114 GLY A N 1
ATOM 853 C CA . GLY A 1 114 ? -11.496 -8.133 -4.495 1.00 94.69 114 GLY A CA 1
ATOM 854 C C . GLY A 1 114 ? -11.583 -6.683 -5.004 1.00 94.69 114 GLY A C 1
ATOM 855 O O . GLY A 1 114 ? -10.825 -6.329 -5.901 1.00 94.69 114 GLY A O 1
ATOM 856 N N . PRO A 1 115 ? -12.443 -5.819 -4.427 1.00 95.06 115 PRO A N 1
ATOM 857 C CA . PRO A 1 115 ? -12.521 -4.410 -4.814 1.00 95.06 115 PRO A CA 1
ATOM 858 C C . PRO A 1 115 ? -11.221 -3.621 -4.608 1.00 95.06 115 PRO A C 1
ATOM 860 O O . PRO A 1 115 ? -10.892 -2.790 -5.448 1.00 95.06 115 PRO A O 1
ATOM 863 N N . CYS A 1 116 ? -10.484 -3.875 -3.522 1.00 96.25 116 CYS A N 1
ATOM 864 C CA . CYS A 1 116 ? -9.198 -3.223 -3.267 1.00 96.25 116 CYS A CA 1
ATOM 865 C C . CYS A 1 116 ? -8.148 -3.649 -4.300 1.00 96.25 116 CYS A C 1
ATOM 867 O O . CYS A 1 116 ? -7.518 -2.792 -4.906 1.00 96.25 116 CYS A O 1
ATOM 869 N N . VAL A 1 117 ? -8.032 -4.951 -4.579 1.00 96.12 117 VAL A N 1
ATOM 870 C CA . VAL A 1 117 ? -7.105 -5.492 -5.587 1.00 96.12 117 VAL A CA 1
ATOM 871 C C . VAL A 1 117 ? -7.432 -4.956 -6.979 1.00 96.12 117 VAL A C 1
ATOM 873 O O . VAL A 1 117 ? -6.532 -4.532 -7.694 1.00 96.12 117 VAL A O 1
ATOM 876 N N . ALA A 1 118 ? -8.713 -4.914 -7.357 1.00 96.12 118 ALA A N 1
ATOM 877 C CA . ALA A 1 118 ? -9.134 -4.375 -8.64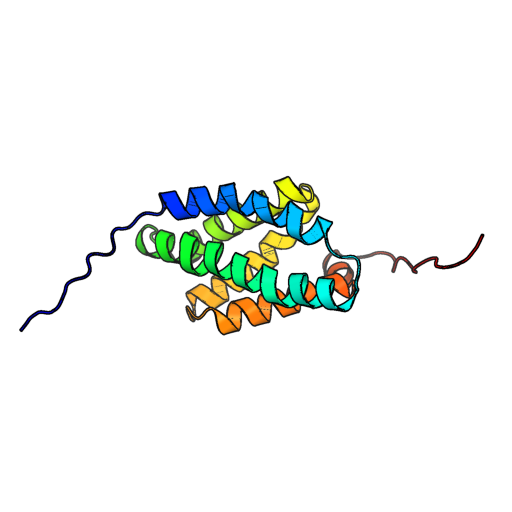9 1.00 96.12 118 ALA A CA 1
ATOM 878 C C . ALA A 1 118 ? -8.823 -2.874 -8.782 1.00 96.12 1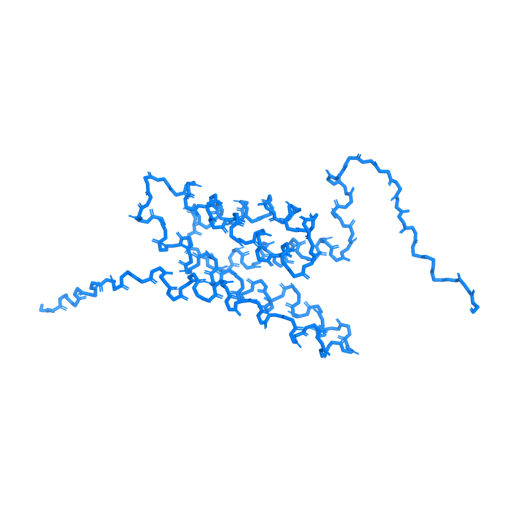18 ALA A C 1
ATOM 880 O O . ALA A 1 118 ? -8.322 -2.440 -9.817 1.00 96.12 118 ALA A O 1
ATOM 881 N N . LEU A 1 119 ? -9.091 -2.085 -7.735 1.00 96.75 119 LEU A N 1
ATOM 882 C CA . LEU A 1 119 ? -8.795 -0.653 -7.727 1.00 96.75 119 LEU A CA 1
ATOM 883 C C . LEU A 1 119 ? -7.285 -0.385 -7.766 1.00 96.75 119 LEU A C 1
ATOM 885 O O . LEU A 1 119 ? -6.841 0.475 -8.519 1.00 96.75 119 LEU A O 1
ATOM 889 N N . HIS A 1 120 ? -6.500 -1.145 -7.004 1.00 97.06 120 HIS A N 1
ATOM 890 C CA . HIS A 1 120 ? -5.044 -1.048 -6.993 1.00 97.06 120 HIS A CA 1
ATOM 891 C C . HIS A 1 120 ? -4.469 -1.429 -8.366 1.00 97.06 120 HIS A C 1
ATOM 893 O O . HIS A 1 120 ? -3.721 -0.657 -8.960 1.00 97.06 120 HIS A O 1
ATOM 899 N N . GLY A 1 121 ? -4.907 -2.548 -8.947 1.00 94.25 121 GLY A N 1
ATOM 900 C CA . GLY A 1 121 ? -4.543 -2.926 -10.313 1.00 94.25 121 GLY A CA 1
ATOM 901 C C . GLY A 1 121 ? -4.872 -1.835 -11.337 1.00 94.25 121 GLY A C 1
ATOM 902 O O . GLY A 1 121 ? -4.041 -1.521 -12.187 1.00 94.25 121 GLY A O 1
ATOM 903 N N . ALA A 1 122 ? -6.039 -1.192 -11.226 1.00 93.50 122 ALA A N 1
ATOM 904 C CA . ALA A 1 122 ? -6.412 -0.074 -12.092 1.00 93.50 122 ALA A CA 1
ATOM 905 C C . ALA A 1 122 ? -5.496 1.152 -11.914 1.00 93.50 122 ALA A C 1
ATOM 907 O O . ALA A 1 122 ? -5.133 1.783 -12.905 1.00 93.50 122 ALA A O 1
ATOM 908 N N . MET A 1 123 ? -5.080 1.471 -10.684 1.00 93.25 123 MET A N 1
ATOM 909 C CA . MET A 1 123 ? -4.108 2.538 -10.409 1.00 93.25 123 MET A CA 1
ATOM 910 C C . MET A 1 123 ? -2.737 2.218 -11.019 1.00 93.25 123 MET A C 1
ATOM 912 O O . MET A 1 123 ? -2.148 3.078 -11.671 1.00 93.25 123 MET A O 1
ATOM 916 N N . ASN A 1 124 ? -2.270 0.972 -10.900 1.00 91.44 124 ASN A N 1
ATOM 917 C CA . ASN A 1 124 ? -1.019 0.529 -11.518 1.00 91.44 124 ASN A CA 1
ATOM 918 C C . ASN A 1 124 ? -1.096 0.565 -13.048 1.00 91.44 124 ASN A C 1
ATOM 920 O O . ASN A 1 124 ? -0.148 0.991 -13.703 1.00 91.44 124 ASN A O 1
ATOM 924 N N . ALA A 1 125 ? -2.229 0.168 -13.632 1.00 88.31 125 ALA A N 1
ATOM 925 C CA . ALA A 1 125 ? -2.459 0.286 -15.068 1.00 88.31 125 ALA A CA 1
ATOM 926 C C . ALA A 1 125 ? -2.446 1.756 -15.521 1.00 88.31 125 ALA A C 1
ATOM 928 O O . ALA A 1 125 ? -1.813 2.076 -16.522 1.00 88.31 125 ALA A O 1
ATOM 929 N N . ALA A 1 126 ? -3.084 2.659 -14.769 1.00 86.62 126 ALA A N 1
ATOM 930 C CA . ALA A 1 126 ? -3.062 4.091 -15.058 1.00 86.62 126 ALA A CA 1
ATOM 931 C C . ALA A 1 126 ? -1.637 4.667 -14.998 1.00 86.62 126 ALA A C 1
ATOM 933 O O . ALA A 1 126 ? -1.237 5.401 -15.898 1.00 86.62 126 ALA A O 1
ATOM 934 N N . TRP A 1 127 ? -0.850 4.278 -13.992 1.00 84.38 127 TRP A N 1
ATOM 935 C CA . TRP A 1 127 ? 0.560 4.652 -13.880 1.00 84.38 127 TRP A CA 1
ATOM 936 C C . TRP A 1 127 ? 1.398 4.131 -15.059 1.00 84.38 127 TRP A C 1
ATOM 938 O O . TRP A 1 127 ? 2.140 4.892 -15.671 1.00 84.38 127 TRP A O 1
ATOM 948 N N . LEU A 1 128 ? 1.223 2.864 -15.458 1.00 81.44 128 LEU A N 1
ATOM 949 C CA . LEU A 1 128 ? 1.901 2.294 -16.634 1.00 81.44 128 LEU A CA 1
ATOM 950 C C . LEU A 1 128 ? 1.541 3.010 -17.945 1.00 81.44 128 LEU A C 1
ATOM 952 O O . LEU A 1 128 ? 2.350 3.031 -18.870 1.00 81.44 128 LEU A O 1
ATOM 956 N N . LEU A 1 129 ? 0.341 3.588 -18.029 1.00 80.69 129 LEU A N 1
ATOM 957 C CA . LEU A 1 129 ? -0.115 4.397 -19.160 1.00 80.69 129 LEU A CA 1
ATOM 958 C C . LEU A 1 129 ? 0.352 5.865 -19.081 1.00 80.69 129 LEU A C 1
ATOM 960 O O . LEU A 1 129 ? -0.007 6.654 -19.953 1.00 80.69 129 LEU A O 1
ATOM 964 N N . GLY A 1 130 ? 1.130 6.247 -18.060 1.00 73.69 130 GLY A N 1
ATOM 965 C CA . GLY A 1 130 ? 1.611 7.619 -17.854 1.00 73.69 130 GLY A CA 1
ATOM 966 C C . GLY A 1 130 ? 0.522 8.599 -17.407 1.00 73.69 130 GLY A C 1
ATOM 967 O O . GLY A 1 130 ? 0.649 9.810 -17.594 1.00 73.69 130 GLY A O 1
ATOM 968 N N . LEU A 1 131 ? -0.582 8.093 -16.848 1.00 62.50 131 LEU A N 1
ATOM 969 C CA . LEU A 1 131 ? -1.708 8.908 -16.383 1.00 62.50 131 LEU A CA 1
ATOM 970 C C . LEU A 1 131 ? -1.477 9.498 -14.979 1.00 62.50 131 LEU A C 1
ATOM 972 O O . LEU A 1 131 ? -2.353 10.158 -14.436 1.00 62.50 131 LEU A O 1
ATOM 976 N N . ASP A 1 132 ? -0.312 9.292 -14.375 1.00 58.41 132 ASP A N 1
ATOM 977 C CA . ASP A 1 132 ? 0.141 9.944 -13.142 1.00 58.41 132 ASP A CA 1
ATOM 978 C C . ASP A 1 132 ? 0.639 11.381 -13.384 1.00 58.41 132 ASP A C 1
ATOM 980 O O . ASP A 1 132 ? 0.506 12.242 -12.510 1.00 58.41 132 ASP A O 1
ATOM 984 N N . ALA A 1 133 ? 1.096 11.682 -14.606 1.00 52.31 133 ALA A N 1
ATOM 985 C CA . ALA A 1 133 ? 1.524 13.017 -15.029 1.00 52.31 133 ALA A CA 1
ATOM 986 C C . ALA A 1 133 ? 0.410 14.084 -14.952 1.00 52.31 133 ALA A C 1
ATOM 988 O O . ALA A 1 133 ? 0.698 15.278 -14.870 1.00 52.31 133 ALA A O 1
ATOM 989 N N . MET A 1 134 ? -0.869 13.682 -14.932 1.00 49.56 134 MET A N 1
ATOM 990 C CA . MET A 1 134 ? -2.002 14.618 -14.866 1.00 49.56 134 MET A CA 1
ATOM 991 C C . MET A 1 134 ? -2.266 15.183 -13.460 1.00 49.56 134 MET A C 1
ATOM 993 O O . MET A 1 134 ? -2.903 16.227 -13.342 1.00 49.56 134 MET A O 1
ATOM 997 N N . TRP A 1 135 ? -1.771 14.532 -12.399 1.00 43.34 135 TRP A N 1
ATOM 998 C CA . TRP A 1 135 ? -1.976 14.969 -11.008 1.00 43.34 135 TRP A CA 1
ATOM 999 C C . TRP A 1 135 ? -0.842 15.844 -10.467 1.00 43.34 135 TRP A C 1
ATOM 1001 O O . TRP A 1 135 ? -1.039 16.562 -9.491 1.00 43.34 135 TRP A O 1
ATOM 1011 N N . ALA A 1 136 ? 0.325 15.832 -11.117 1.00 45.56 136 ALA A N 1
ATOM 1012 C CA . ALA A 1 136 ? 1.509 16.575 -10.686 1.00 45.56 136 ALA A CA 1
ATOM 1013 C C . ALA A 1 136 ? 1.506 18.069 -11.070 1.00 45.56 136 ALA A C 1
ATOM 1015 O O . ALA A 1 136 ? 2.474 18.760 -10.779 1.00 45.56 136 ALA A O 1
ATOM 1016 N N . GLY A 1 137 ? 0.436 18.591 -11.685 1.00 41.06 137 GLY A N 1
ATOM 1017 C CA . GLY A 1 137 ? 0.313 20.025 -11.955 1.00 41.06 137 GLY A CA 1
ATOM 1018 C C . GLY A 1 137 ? 1.424 20.577 -12.856 1.00 41.06 137 GLY A C 1
ATOM 1019 O O . GLY A 1 137 ? 2.234 21.377 -12.413 1.00 41.06 137 GLY A O 1
ATOM 1020 N N . GLY A 1 138 ? 1.403 20.200 -14.138 1.00 45.06 138 GLY A N 1
ATOM 1021 C CA . GLY A 1 138 ? 2.062 20.947 -15.215 1.00 45.06 138 GLY A CA 1
ATOM 1022 C C . GLY A 1 138 ? 3.556 20.681 -15.424 1.00 45.06 138 GLY A C 1
ATOM 1023 O O . GLY A 1 138 ? 4.399 21.230 -14.730 1.00 45.06 138 GLY A O 1
ATOM 1024 N N . LEU A 1 139 ? 3.883 19.940 -16.487 1.00 49.22 139 LEU A N 1
ATOM 1025 C CA . LEU A 1 139 ? 4.516 20.433 -17.725 1.00 49.22 139 LEU A CA 1
ATOM 1026 C C . LEU A 1 139 ? 5.196 19.271 -18.475 1.00 49.22 139 LEU A C 1
ATOM 1028 O O . LEU A 1 139 ? 6.013 18.546 -17.921 1.00 49.22 139 LEU A O 1
ATOM 1032 N N . ALA A 1 140 ? 4.868 19.206 -19.769 1.00 40.59 140 ALA A N 1
ATOM 1033 C CA . ALA A 1 140 ? 5.395 18.365 -20.846 1.00 40.59 140 ALA A CA 1
ATOM 1034 C C . ALA A 1 140 ? 5.044 16.857 -20.830 1.00 40.59 140 ALA A C 1
ATOM 1036 O O . ALA A 1 140 ? 5.484 16.117 -19.952 1.00 40.59 140 ALA A O 1
ATOM 1037 N N . PRO A 1 141 ? 4.347 16.351 -21.871 1.00 45.44 141 PRO A N 1
ATOM 1038 C CA . PRO A 1 141 ? 4.458 14.946 -22.221 1.00 45.44 141 PRO A CA 1
ATOM 1039 C C . PRO A 1 141 ? 5.897 14.710 -22.685 1.00 45.44 141 PRO A C 1
ATOM 1041 O O . PRO A 1 141 ? 6.335 15.297 -23.676 1.00 45.44 141 PRO A O 1
ATOM 1044 N N . LEU A 1 142 ? 6.642 13.862 -21.975 1.00 48.50 142 LEU A N 1
ATOM 1045 C CA . LEU A 1 142 ? 7.851 13.276 -22.539 1.00 48.50 142 LEU A CA 1
ATOM 1046 C C . LEU A 1 142 ? 7.389 12.370 -23.678 1.00 48.50 142 LEU A C 1
ATOM 1048 O O . LEU A 1 142 ? 6.867 11.277 -23.462 1.00 48.50 142 LEU A O 1
ATOM 1052 N N . THR A 1 143 ? 7.514 12.869 -24.903 1.00 52.47 143 THR A N 1
ATOM 1053 C CA . THR A 1 143 ? 7.447 12.032 -26.091 1.00 52.47 143 THR A CA 1
ATOM 1054 C C . THR A 1 143 ? 8.440 10.882 -25.914 1.00 52.47 143 THR A C 1
ATOM 1056 O O . THR A 1 143 ? 9.574 11.109 -25.485 1.00 52.47 143 THR A O 1
ATOM 1059 N N . PRO A 1 144 ? 8.066 9.633 -26.225 1.00 44.22 144 PRO A N 1
ATOM 1060 C CA . PRO A 1 144 ? 9.053 8.578 -26.286 1.00 44.22 144 PRO A CA 1
ATOM 1061 C C . PRO A 1 144 ? 9.900 8.837 -27.535 1.00 44.22 144 PRO A C 1
ATOM 1063 O O . PRO A 1 144 ? 9.442 8.639 -28.659 1.00 44.22 144 PRO A O 1
ATOM 1066 N N . SER A 1 145 ? 11.133 9.311 -27.362 1.00 45.09 145 SER A N 1
ATOM 1067 C CA . SER A 1 145 ? 12.122 9.344 -28.438 1.00 45.09 145 SER A CA 1
ATOM 1068 C C . SER A 1 145 ? 12.598 7.916 -28.725 1.00 45.09 145 SER A C 1
ATOM 1070 O O . SER A 1 145 ? 13.689 7.515 -28.331 1.00 45.09 145 SER A O 1
ATOM 1072 N N . PHE A 1 146 ? 11.757 7.131 -29.399 1.00 55.34 146 PHE A N 1
ATOM 1073 C CA . PHE A 1 146 ? 12.183 5.963 -30.168 1.00 55.34 146 PHE A CA 1
ATOM 1074 C C . PHE A 1 146 ? 12.496 6.416 -31.600 1.00 55.34 146 PHE A C 1
ATOM 1076 O O . PHE A 1 146 ? 11.677 6.275 -32.501 1.00 55.34 146 PHE A O 1
ATOM 1083 N N . ALA A 1 147 ? 13.662 7.034 -31.776 1.00 41.69 147 ALA A N 1
ATOM 1084 C CA . ALA A 1 147 ? 14.314 7.387 -33.043 1.00 41.69 147 ALA A CA 1
ATOM 1085 C C . ALA A 1 147 ? 15.657 8.023 -32.633 1.00 41.69 147 ALA A C 1
ATOM 1087 O O . ALA A 1 147 ? 15.632 8.951 -31.835 1.00 41.69 147 ALA A O 1
ATOM 1088 N N . THR A 1 148 ? 16.864 7.613 -33.017 1.00 44.59 148 THR A N 1
ATOM 1089 C CA . THR A 1 148 ? 17.419 6.825 -34.130 1.00 44.59 148 THR A CA 1
ATOM 1090 C C . THR A 1 148 ? 18.919 6.662 -33.829 1.00 44.59 148 THR A C 1
ATOM 1092 O O . THR A 1 148 ? 19.512 7.635 -33.362 1.00 44.59 148 THR A O 1
ATOM 1095 N N . GLY A 1 149 ? 19.531 5.528 -34.196 1.00 42.22 149 GLY A N 1
ATOM 1096 C CA . GLY A 1 149 ? 20.992 5.389 -34.353 1.00 42.22 149 GLY A CA 1
ATOM 1097 C C . GLY A 1 149 ? 21.666 4.485 -33.339 1.00 42.22 149 GLY A C 1
ATOM 1098 O O . GLY A 1 149 ? 22.061 5.012 -32.280 1.00 42.22 149 GLY A O 1
#

Sequence (149 aa):
MIALAFRPQRRVLPWLLLSCAGLAVGPVLAFAGMGTWRLFVVVGLAPLLEEIVFRAGVQAELTPLMRSGHAANLVTSTLFGLAHGLVAGPAHGMAVLLPSLLLGECWRRRPRLGPCVALHGAMNAAWLLGLDAMWAGGLAPLTPSFATG

pLDDT: mean 77.35, std 20.54, range [37.25, 98.25]

Radius of gyration: 17.84 Å; chains: 1; bounding box: 44×48×56 Å

Foldseek 3Di:
DDPPPPPPPLCLPVLVVVLVVVLPVVVLVVPPPDDVSVLCCQLAVVLLVLCCSLQVRQLVSVCVVDPHSLVSQQVSLLSQLVSQCVVPNNVSSVLCSVVSSVLSVVCVVPVDSVVSSNSSSVVSVCVVVVVSVVVPPDDDDPDPPPDDD

Organism: Roseateles saccharophilus (NCBI:txid304)

Secondary structure (DSSP, 8-state):
-----------HHHHHHHHHHGGGGHHHHTT--SHHHHHHIIIIIHHHHHHIIIIIIIIHHHGGGSS-HHHHHHHHHHHHHHHHHHHH-HHHHHHTHHHHHHHHHHHHHS--HHHHHHHHHHHHHHHHTTTTTTTS-------------

InterPro domains:
  IPR003675 CAAX prenyl protease 2/Lysostaphin resistance protein A-like domain [PF02517] (36-125)